Protein AF-A0A7S2KZV8-F1 (afdb_monomer)

Structure (mmCIF, N/CA/C/O backbone):
data_AF-A0A7S2KZV8-F1
#
_entry.id   AF-A0A7S2KZV8-F1
#
loop_
_atom_site.group_PDB
_atom_site.id
_atom_site.type_symbol
_atom_site.label_atom_id
_atom_site.label_alt_id
_atom_site.label_comp_id
_atom_site.label_asym_id
_atom_site.label_entity_id
_atom_site.label_seq_id
_atom_site.pdbx_PDB_ins_code
_atom_site.Cartn_x
_atom_site.Cartn_y
_atom_site.Cartn_z
_atom_site.occupancy
_atom_site.B_iso_or_equiv
_atom_site.auth_seq_id
_atom_site.auth_comp_id
_atom_site.auth_asym_id
_atom_site.auth_atom_id
_atom_site.pdbx_PDB_model_num
ATOM 1 N N . TRP A 1 1 ? -16.610 -12.214 -11.241 1.00 56.69 1 TRP A N 1
ATOM 2 C CA . TRP A 1 1 ? -15.951 -11.968 -9.941 1.00 56.69 1 TRP A CA 1
ATOM 3 C C . TRP A 1 1 ? -16.869 -11.942 -8.704 1.00 56.69 1 TRP A C 1
ATOM 5 O O . TRP A 1 1 ? -16.402 -11.526 -7.648 1.00 56.69 1 TRP A O 1
ATOM 15 N N . MET A 1 2 ? -18.117 -12.445 -8.737 1.00 55.25 2 MET A N 1
ATOM 16 C CA . MET A 1 2 ? -18.914 -12.569 -7.500 1.00 55.25 2 MET A CA 1
ATOM 17 C C . MET A 1 2 ? -18.479 -13.795 -6.694 1.00 55.25 2 MET A C 1
ATOM 19 O O . MET A 1 2 ? -18.677 -14.927 -7.130 1.00 55.25 2 MET A O 1
ATOM 23 N N . LEU A 1 3 ? -17.888 -13.554 -5.525 1.00 69.69 3 LEU A N 1
ATOM 24 C CA . LEU A 1 3 ? -17.668 -14.566 -4.495 1.00 69.69 3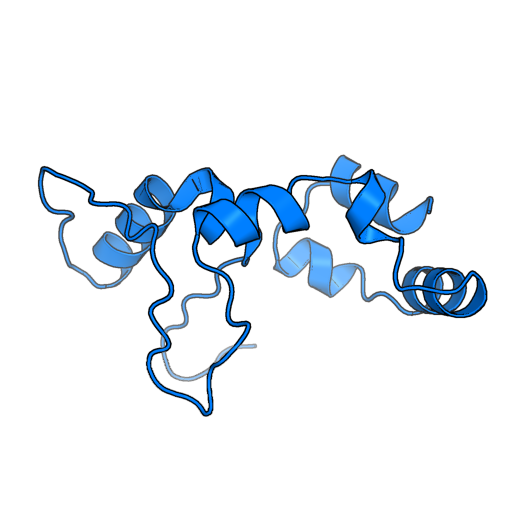 LEU A CA 1
ATOM 25 C C . LEU A 1 3 ? -18.785 -14.481 -3.442 1.00 69.69 3 LEU A C 1
ATOM 27 O O . LEU A 1 3 ? -19.382 -13.418 -3.285 1.00 69.69 3 LEU A O 1
ATOM 31 N N . PRO A 1 4 ? -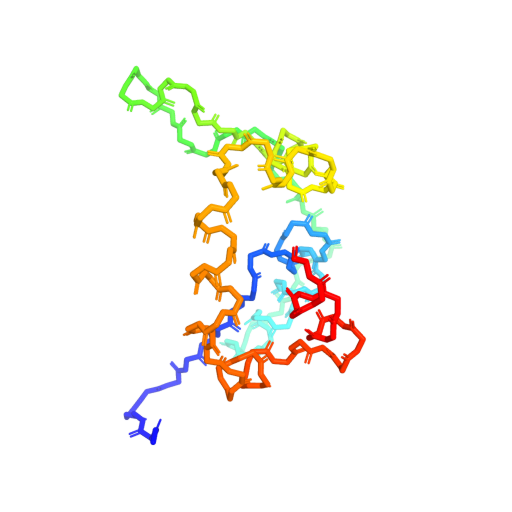19.069 -15.565 -2.699 1.00 88.00 4 PRO A N 1
ATOM 32 C CA . PRO A 1 4 ? -20.182 -15.608 -1.746 1.00 88.00 4 PRO A CA 1
ATOM 33 C C . PRO A 1 4 ? -19.939 -14.830 -0.437 1.00 88.00 4 PRO A C 1
ATOM 35 O O . PRO A 1 4 ? -20.730 -14.964 0.492 1.00 88.00 4 PRO A O 1
ATOM 38 N N . PHE A 1 5 ? -18.864 -14.042 -0.325 1.00 82.12 5 PHE A N 1
ATOM 39 C CA . PHE A 1 5 ? -18.511 -13.309 0.893 1.00 82.12 5 PHE A CA 1
ATOM 40 C C . PHE A 1 5 ? -17.936 -11.914 0.584 1.00 82.12 5 PHE A C 1
ATOM 42 O O . PHE A 1 5 ? -17.320 -11.729 -0.474 1.00 82.12 5 PHE A O 1
ATOM 49 N N . PRO A 1 6 ? -18.129 -10.932 1.490 1.00 83.94 6 PRO A N 1
ATOM 50 C CA . PRO A 1 6 ? -17.580 -9.588 1.336 1.00 83.94 6 PRO A CA 1
ATOM 51 C C . PRO A 1 6 ? -16.049 -9.608 1.384 1.00 83.94 6 PRO A C 1
ATOM 53 O O . PRO A 1 6 ? -15.446 -10.390 2.120 1.00 83.94 6 PRO A O 1
ATOM 56 N N . ARG A 1 7 ? -15.415 -8.742 0.588 1.00 85.00 7 ARG A N 1
ATOM 57 C CA . ARG A 1 7 ? -13.959 -8.577 0.538 1.00 85.00 7 ARG A CA 1
ATOM 58 C C . ARG A 1 7 ? -13.611 -7.104 0.631 1.00 85.00 7 ARG A C 1
ATOM 60 O O . ARG A 1 7 ? -14.259 -6.281 -0.006 1.00 85.00 7 ARG A O 1
ATOM 67 N N . VAL A 1 8 ? -12.550 -6.828 1.372 1.00 87.81 8 VAL A N 1
ATOM 68 C CA . VAL A 1 8 ? -11.857 -5.547 1.373 1.00 87.81 8 VAL A CA 1
ATOM 69 C C . VAL A 1 8 ? -10.513 -5.791 0.709 1.00 87.81 8 VAL A C 1
ATOM 71 O O . VAL A 1 8 ? -9.801 -6.732 1.064 1.00 87.81 8 VAL A O 1
ATOM 74 N N . ILE A 1 9 ? -10.202 -4.974 -0.285 1.00 89.25 9 ILE A N 1
ATOM 75 C CA . ILE A 1 9 ? -8.926 -4.978 -0.983 1.00 89.25 9 ILE A CA 1
ATOM 76 C C . ILE A 1 9 ? -8.369 -3.572 -0.813 1.00 89.25 9 ILE A C 1
ATOM 78 O O . ILE A 1 9 ? -9.073 -2.604 -1.082 1.00 89.25 9 ILE A O 1
ATOM 82 N N . VAL A 1 10 ? -7.142 -3.474 -0.318 1.00 91.69 10 VAL A N 1
ATOM 83 C CA . VAL A 1 10 ? -6.491 -2.201 -0.011 1.00 91.69 10 VAL A CA 1
ATOM 84 C C . VAL A 1 10 ? -5.132 -2.201 -0.687 1.00 91.69 10 VAL A C 1
ATOM 86 O O . VAL A 1 10 ? -4.407 -3.196 -0.582 1.00 91.69 10 VAL A O 1
ATOM 89 N N . ARG A 1 11 ? -4.788 -1.109 -1.373 1.00 92.44 11 ARG A N 1
ATOM 90 C CA . ARG A 1 11 ? -3.438 -0.937 -1.911 1.00 92.44 11 ARG A CA 1
ATOM 91 C C . ARG A 1 11 ? -2.465 -0.756 -0.753 1.00 92.44 11 ARG A C 1
ATOM 93 O O . ARG A 1 11 ? -2.793 -0.165 0.276 1.00 92.44 11 ARG A O 1
ATOM 100 N N . PHE A 1 12 ? -1.260 -1.287 -0.898 1.00 90.88 12 PHE A N 1
ATOM 101 C CA . PHE A 1 12 ? -0.278 -1.207 0.178 1.00 90.88 12 PHE A CA 1
ATOM 102 C C . PHE A 1 12 ? 0.132 0.248 0.453 1.00 90.88 12 PHE A C 1
ATOM 104 O O . PHE A 1 12 ? 0.316 0.645 1.599 1.00 90.88 12 PHE A O 1
ATOM 111 N N . GLU A 1 13 ? 0.199 1.051 -0.599 1.00 90.81 13 GLU A N 1
ATOM 112 C CA . GLU A 1 13 ? 0.516 2.472 -0.598 1.00 90.81 13 GLU A CA 1
ATOM 113 C C . GLU A 1 13 ? -0.512 3.277 0.203 1.00 90.81 13 GLU A C 1
ATOM 115 O O . GLU A 1 13 ? -0.130 4.112 1.020 1.00 90.81 13 GLU A O 1
ATOM 120 N N . ASP A 1 14 ? -1.804 2.969 0.063 1.00 93.81 14 ASP A N 1
ATOM 121 C CA . ASP A 1 14 ? -2.858 3.633 0.836 1.00 93.81 14 ASP A CA 1
ATOM 122 C C . ASP A 1 14 ? -2.689 3.368 2.341 1.00 93.81 14 ASP A C 1
ATOM 124 O O . ASP A 1 14 ? -2.845 4.274 3.157 1.00 93.81 14 ASP A O 1
ATOM 128 N N . LEU A 1 15 ? -2.266 2.158 2.728 1.00 91.94 15 LEU A N 1
ATOM 129 C CA . LEU A 1 15 ? -1.945 1.847 4.127 1.00 91.94 15 LEU A CA 1
ATOM 130 C C . LEU A 1 15 ? -0.681 2.550 4.632 1.00 91.94 15 LEU A C 1
ATOM 132 O O . LEU A 1 15 ? -0.560 2.771 5.835 1.00 91.94 15 LEU A O 1
ATOM 136 N N . LEU A 1 16 ? 0.272 2.876 3.758 1.00 91.69 16 LEU A N 1
ATOM 137 C CA . LEU A 1 16 ? 1.487 3.593 4.149 1.00 91.69 16 LEU A CA 1
ATOM 138 C C . LEU A 1 16 ? 1.252 5.097 4.293 1.00 91.69 16 LEU A C 1
ATOM 140 O O . LEU A 1 16 ? 1.779 5.701 5.228 1.00 91.69 16 LEU A O 1
ATOM 144 N N . PHE A 1 17 ? 0.495 5.696 3.372 1.00 91.31 17 PHE A N 1
ATOM 145 C CA . PHE A 1 17 ? 0.389 7.152 3.239 1.00 91.31 17 PHE A CA 1
ATOM 146 C C . PHE A 1 17 ? -0.938 7.728 3.751 1.00 91.31 17 PHE A C 1
ATOM 148 O O . PHE A 1 17 ? -0.974 8.895 4.131 1.00 91.31 17 PHE A O 1
ATOM 155 N N . HIS A 1 18 ? -1.994 6.915 3.835 1.00 93.81 18 HIS A N 1
ATOM 156 C CA . HIS A 1 18 ? -3.348 7.330 4.226 1.00 93.81 18 HIS A CA 1
ATOM 157 C C . HIS A 1 18 ? -3.960 6.380 5.273 1.00 93.81 18 HIS A C 1
ATOM 159 O O . HIS A 1 18 ? -5.167 6.147 5.296 1.00 93.81 18 HIS A O 1
ATOM 165 N N . ALA A 1 19 ? -3.124 5.813 6.153 1.00 93.38 19 ALA A N 1
ATOM 166 C CA . ALA A 1 19 ? -3.511 4.737 7.068 1.00 93.38 19 ALA A CA 1
ATOM 167 C C . ALA A 1 19 ? -4.764 5.052 7.904 1.00 93.38 19 ALA A C 1
ATOM 169 O O . ALA A 1 19 ? -5.644 4.208 8.031 1.00 93.38 19 ALA A O 1
ATOM 170 N N . GLU A 1 20 ? -4.853 6.253 8.479 1.00 95.06 20 GLU A N 1
ATOM 171 C CA . GLU A 1 20 ? -5.984 6.643 9.328 1.00 95.06 20 GLU A CA 1
ATOM 172 C C . GLU A 1 20 ? -7.311 6.652 8.561 1.00 95.06 20 GLU A C 1
ATOM 174 O O . GLU A 1 20 ? -8.288 6.055 9.015 1.00 95.06 20 GLU A O 1
ATOM 179 N N . GLU A 1 21 ? -7.331 7.261 7.377 1.00 95.81 21 GLU A N 1
ATOM 180 C CA . GLU A 1 21 ? -8.507 7.319 6.505 1.00 95.81 21 GLU A CA 1
ATOM 181 C C . GLU A 1 21 ? -8.916 5.917 6.045 1.00 95.81 21 GLU A C 1
ATOM 183 O O . GLU A 1 21 ? -10.057 5.497 6.228 1.00 95.81 21 GLU A O 1
ATOM 188 N N . VAL A 1 22 ? -7.956 5.143 5.541 1.00 95.38 22 VAL A N 1
ATOM 189 C CA . VAL A 1 22 ? -8.193 3.787 5.041 1.00 95.38 22 VAL A CA 1
ATOM 190 C C . VAL A 1 22 ? -8.741 2.878 6.135 1.00 95.38 22 VAL A C 1
ATOM 192 O O . VAL A 1 22 ? -9.728 2.178 5.923 1.00 95.38 22 VAL A O 1
ATOM 195 N N . ILE A 1 23 ? -8.128 2.873 7.321 1.00 95.06 23 ILE A N 1
ATOM 196 C CA . ILE A 1 23 ? -8.593 2.024 8.422 1.00 95.06 23 ILE A CA 1
ATOM 197 C C . ILE A 1 23 ? -9.949 2.509 8.947 1.00 95.06 23 ILE A C 1
ATOM 199 O O . ILE A 1 23 ? -10.755 1.674 9.353 1.00 95.06 23 ILE A O 1
ATOM 203 N N . THR A 1 24 ? -10.240 3.812 8.893 1.00 95.62 24 THR A N 1
ATOM 204 C CA . THR A 1 24 ? -11.573 4.352 9.215 1.00 95.62 24 THR A CA 1
ATOM 205 C C . THR A 1 24 ? -12.631 3.776 8.281 1.00 95.62 24 THR A C 1
ATOM 207 O O . THR A 1 24 ? -13.601 3.181 8.751 1.00 95.62 24 THR A O 1
ATOM 210 N N . GLU A 1 25 ? -12.405 3.839 6.970 1.00 94.62 25 GLU A N 1
ATOM 211 C CA . GLU A 1 25 ? -13.330 3.288 5.976 1.00 94.62 25 GLU A CA 1
ATOM 212 C C . GLU A 1 25 ? -13.495 1.768 6.108 1.00 94.62 25 GLU A C 1
ATOM 214 O O . GLU A 1 25 ? -14.609 1.241 6.041 1.00 94.62 25 GLU A O 1
ATOM 219 N N . VAL A 1 26 ? -12.407 1.040 6.376 1.00 93.88 26 VAL A N 1
ATOM 220 C CA . VAL A 1 26 ? -12.470 -0.407 6.637 1.00 93.88 26 VAL A CA 1
ATOM 221 C C . VAL A 1 26 ? -13.263 -0.713 7.911 1.00 93.88 26 VAL A C 1
ATOM 223 O O . VAL A 1 26 ? -14.046 -1.667 7.923 1.00 93.88 26 VAL A O 1
ATOM 226 N N . CYS A 1 27 ? -13.103 0.089 8.967 1.00 94.00 27 CYS A N 1
ATOM 227 C CA . CYS A 1 27 ? -13.849 -0.056 10.216 1.00 94.00 27 CYS A CA 1
ATOM 228 C C . CYS A 1 27 ? -15.356 0.122 9.980 1.00 94.00 27 CYS A C 1
ATOM 230 O O . CYS A 1 27 ? -16.142 -0.756 10.348 1.00 94.00 27 CYS A O 1
ATOM 232 N N . HIS A 1 28 ? -15.747 1.191 9.278 1.00 93.81 28 HIS A N 1
ATOM 233 C CA . HIS A 1 28 ? -17.141 1.451 8.914 1.00 93.81 28 HIS A CA 1
ATOM 234 C C . HIS A 1 28 ? -17.716 0.349 8.015 1.00 93.81 28 HIS A C 1
ATOM 236 O O . HIS A 1 28 ? -18.837 -0.112 8.233 1.00 93.81 28 HIS A O 1
ATOM 242 N N . CYS A 1 29 ? -16.937 -0.147 7.049 1.00 90.50 29 CYS A N 1
ATOM 243 C CA . CYS A 1 29 ? -17.333 -1.258 6.179 1.00 90.50 29 CYS A CA 1
ATOM 244 C C . CYS A 1 29 ? -17.644 -2.541 6.976 1.00 90.50 29 CYS A C 1
ATOM 246 O O . CYS A 1 29 ? -18.571 -3.282 6.644 1.00 90.50 29 CYS A O 1
ATOM 248 N N . GLY A 1 30 ? -16.912 -2.782 8.067 1.00 91.06 30 GLY A N 1
ATOM 249 C CA . GLY A 1 30 ? -17.166 -3.877 9.006 1.00 91.06 30 GLY A CA 1
ATOM 250 C C . GLY A 1 30 ? -18.337 -3.650 9.974 1.00 91.06 30 GLY A C 1
ATOM 251 O O . GLY A 1 30 ? -18.639 -4.549 10.760 1.00 91.06 30 GLY A O 1
ATOM 252 N N . GLY A 1 31 ? -18.990 -2.483 9.939 1.00 94.06 31 GLY A N 1
ATOM 253 C CA . GLY A 1 31 ? -20.043 -2.084 10.881 1.00 94.06 31 GLY A CA 1
ATOM 254 C C . GLY A 1 31 ? -19.521 -1.599 12.239 1.00 94.06 31 GLY A C 1
ATOM 255 O O . GLY A 1 31 ? -20.277 -1.587 13.210 1.00 94.06 31 GLY A O 1
ATOM 256 N N . GLY A 1 32 ? -18.231 -1.266 12.322 1.00 94.69 32 GLY A N 1
ATOM 257 C CA . GLY A 1 32 ? -17.612 -0.636 13.484 1.00 94.69 32 GLY A CA 1
ATOM 258 C C . GLY A 1 32 ? -17.563 0.885 13.359 1.00 94.69 32 GLY A C 1
ATOM 259 O O . GLY A 1 32 ? -17.956 1.449 12.346 1.00 94.69 32 GLY A O 1
ATOM 260 N N . GLU A 1 33 ? -17.037 1.530 14.394 1.00 95.12 33 GLU A N 1
ATOM 261 C CA . GLU A 1 33 ? -16.766 2.968 14.443 1.00 95.12 33 GLU A CA 1
ATOM 262 C C . GLU A 1 33 ? -15.306 3.163 14.855 1.00 95.12 33 GLU A C 1
ATOM 264 O O . GLU A 1 33 ? -14.794 2.438 15.718 1.00 95.12 33 GLU A O 1
ATOM 269 N N . MET A 1 34 ? -14.617 4.112 14.226 1.00 93.94 34 MET A N 1
ATOM 270 C CA . MET A 1 34 ? -13.235 4.432 14.579 1.00 93.94 34 MET A CA 1
ATOM 271 C C . MET A 1 34 ? -13.172 5.065 15.979 1.00 93.94 34 MET A C 1
ATOM 273 O O . MET A 1 34 ? -14.043 5.834 16.383 1.00 93.94 34 MET A O 1
ATOM 277 N N . THR A 1 35 ? -12.128 4.748 16.745 1.00 92.38 35 THR A N 1
ATOM 278 C CA . THR A 1 35 ? -11.884 5.407 18.035 1.00 92.38 35 THR A CA 1
ATOM 279 C C . THR A 1 35 ? -11.384 6.833 17.828 1.00 92.38 35 THR A C 1
ATOM 281 O O . THR A 1 35 ? -10.662 7.086 16.873 1.00 92.38 35 THR A O 1
ATOM 284 N N . GLU A 1 36 ? -11.653 7.739 18.772 1.00 90.44 36 GLU A N 1
ATOM 285 C CA . GLU A 1 36 ? -11.273 9.163 18.668 1.00 90.44 36 GLU A CA 1
ATOM 286 C C . GLU A 1 36 ? -9.781 9.420 18.390 1.00 90.44 36 GLU A C 1
ATOM 288 O O . GLU A 1 36 ? -9.437 10.461 17.842 1.00 90.44 36 GLU A O 1
ATOM 293 N N . ASN A 1 37 ? -8.892 8.499 18.781 1.00 91.56 37 ASN A N 1
ATOM 294 C CA . ASN A 1 37 ? -7.452 8.644 18.599 1.00 91.56 37 ASN A CA 1
ATOM 295 C C . ASN A 1 37 ? -6.903 7.517 17.724 1.00 91.56 37 ASN A C 1
ATOM 297 O O . ASN A 1 37 ? -6.823 6.368 18.168 1.00 91.56 37 ASN A O 1
ATOM 301 N N . PHE A 1 38 ? -6.452 7.849 16.517 1.00 91.50 38 PHE A N 1
ATOM 302 C CA . PHE A 1 38 ? -5.690 6.925 15.688 1.00 91.50 38 PHE A CA 1
ATOM 303 C C . PHE A 1 38 ? -4.226 6.868 16.151 1.00 91.50 38 PHE A C 1
ATOM 305 O O . PHE A 1 38 ? -3.588 7.896 16.378 1.00 91.50 38 PHE A O 1
ATOM 312 N N . THR A 1 39 ? -3.675 5.662 16.316 1.00 91.00 39 THR A N 1
ATOM 313 C CA . THR A 1 39 ? -2.273 5.472 16.731 1.00 91.00 39 THR A CA 1
ATOM 314 C C . THR A 1 39 ? -1.474 4.772 15.644 1.00 91.00 39 THR A C 1
ATOM 316 O O . THR A 1 39 ? -1.747 3.624 15.298 1.00 91.00 39 THR A O 1
ATOM 319 N N . TYR A 1 40 ? -0.421 5.433 15.169 1.00 88.81 40 TYR A N 1
ATOM 320 C CA . TYR A 1 40 ? 0.547 4.829 14.263 1.00 88.81 40 TYR A CA 1
ATOM 321 C C . TYR A 1 40 ? 1.504 3.916 15.031 1.00 88.81 40 TYR A C 1
ATOM 323 O O . TYR A 1 40 ? 2.210 4.352 15.943 1.00 88.81 40 TYR A O 1
ATOM 331 N N . ILE A 1 41 ? 1.577 2.649 14.625 1.00 86.38 41 ILE A N 1
ATOM 332 C CA . ILE A 1 41 ? 2.590 1.716 15.120 1.00 86.38 41 ILE A CA 1
ATOM 333 C C . ILE A 1 41 ? 3.826 1.844 14.228 1.00 86.38 41 ILE A C 1
ATOM 335 O O . ILE A 1 41 ? 3.895 1.274 13.142 1.00 86.38 41 ILE A O 1
ATOM 339 N N . ALA A 1 42 ? 4.787 2.653 14.677 1.00 82.50 42 ALA A N 1
ATOM 340 C CA . ALA A 1 42 ? 5.999 2.953 13.914 1.00 82.50 42 ALA A CA 1
ATOM 341 C C . ALA A 1 42 ? 6.971 1.763 13.829 1.00 82.50 42 ALA A C 1
ATOM 343 O O . ALA A 1 42 ? 7.651 1.581 12.815 1.00 82.50 42 ALA A O 1
ATOM 344 N N . GLU A 1 43 ? 7.028 0.963 14.892 1.00 80.38 43 GLU A N 1
A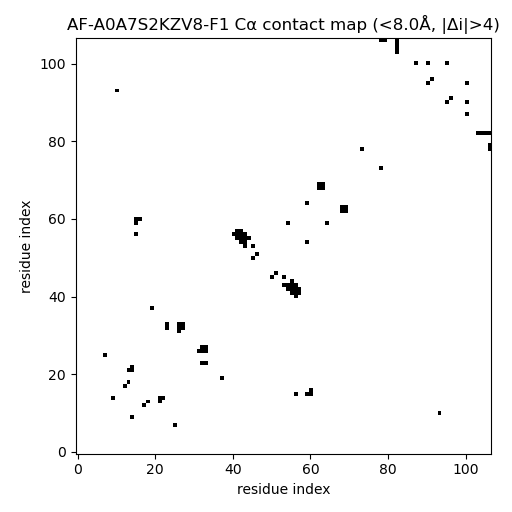TOM 345 C CA . GLU A 1 43 ? 7.949 -0.162 15.031 1.00 80.38 43 GLU A CA 1
ATOM 346 C C . GLU A 1 43 ? 7.493 -1.392 14.240 1.00 80.38 43 GLU A C 1
ATOM 348 O O . GLU A 1 43 ? 6.312 -1.573 13.942 1.00 80.38 43 GLU A O 1
ATOM 353 N N . SER A 1 44 ? 8.443 -2.271 13.908 1.00 79.06 44 SER A N 1
ATOM 354 C CA . SER A 1 44 ? 8.127 -3.539 13.247 1.00 79.06 44 SER A CA 1
ATOM 355 C C . SER A 1 44 ? 7.217 -4.399 14.129 1.00 79.06 44 SER A C 1
ATOM 357 O O . SER A 1 44 ? 7.561 -4.741 15.260 1.00 79.06 44 SER A O 1
ATOM 359 N N . ALA A 1 45 ? 6.084 -4.833 13.571 1.00 75.69 45 ALA A N 1
ATOM 360 C CA . ALA A 1 45 ? 5.195 -5.804 14.210 1.00 75.69 45 ALA A CA 1
ATOM 361 C C . ALA A 1 45 ? 5.781 -7.231 14.240 1.00 75.69 45 ALA A C 1
ATOM 363 O O . ALA A 1 45 ? 5.245 -8.112 14.911 1.00 75.69 45 ALA A O 1
ATOM 364 N N . LYS A 1 46 ? 6.871 -7.481 13.501 1.00 74.69 46 LYS A N 1
ATOM 365 C CA . LYS A 1 46 ? 7.544 -8.782 13.429 1.00 74.69 46 LYS A CA 1
ATOM 366 C C . LYS A 1 46 ? 8.736 -8.784 14.385 1.00 74.69 46 LYS A C 1
ATOM 368 O O . LYS A 1 46 ? 9.732 -8.111 14.126 1.00 74.69 46 LYS A O 1
ATOM 373 N N . THR A 1 47 ? 8.624 -9.532 15.480 1.00 73.62 47 THR A N 1
ATOM 374 C CA . THR A 1 47 ? 9.637 -9.620 16.545 1.00 73.62 47 THR A CA 1
ATOM 375 C C . THR A 1 47 ? 10.350 -10.979 16.549 1.00 73.62 47 THR A C 1
ATOM 377 O O . THR A 1 47 ? 9.766 -11.996 16.186 1.00 73.62 47 THR A O 1
ATOM 380 N N . GLY A 1 48 ? 11.622 -11.005 16.968 1.00 75.00 48 GLY A N 1
ATOM 381 C CA . GLY A 1 48 ? 12.451 -12.220 17.063 1.00 75.00 48 GLY A CA 1
ATOM 382 C C . GLY A 1 48 ? 13.471 -12.397 15.929 1.00 75.00 48 GLY A C 1
ATOM 383 O O . GLY A 1 48 ? 13.376 -11.764 14.879 1.00 75.00 48 GLY A O 1
ATOM 384 N N . ASP A 1 49 ? 14.454 -13.279 16.142 1.00 74.19 49 ASP A N 1
ATOM 385 C CA . ASP A 1 49 ? 15.635 -13.434 15.269 1.00 74.19 49 ASP A CA 1
ATOM 386 C C . ASP A 1 49 ? 15.294 -13.891 13.841 1.00 74.19 49 ASP A C 1
ATOM 388 O O . ASP A 1 49 ? 15.958 -13.512 12.879 1.00 74.19 49 ASP A O 1
ATOM 392 N N . VAL A 1 50 ? 14.207 -14.651 13.679 1.00 73.31 50 VAL A N 1
ATOM 393 C CA . VAL A 1 50 ? 13.682 -15.096 12.371 1.00 73.31 50 VAL A CA 1
ATOM 394 C C . VAL A 1 50 ? 13.059 -13.964 11.544 1.00 73.31 50 VAL A C 1
ATOM 396 O O . VAL A 1 50 ? 12.717 -14.156 10.378 1.00 73.31 50 VAL A O 1
ATOM 399 N N . HIS A 1 51 ? 12.907 -12.782 12.140 1.00 64.19 51 HIS A N 1
ATOM 400 C CA . HIS A 1 51 ? 12.364 -11.581 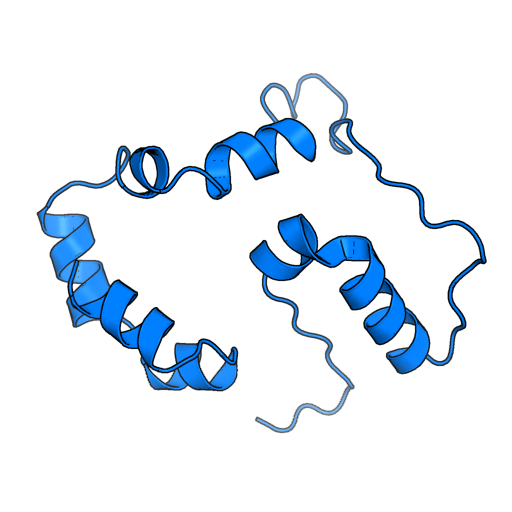11.512 1.00 64.19 51 HIS A CA 1
ATOM 401 C C . HIS A 1 51 ? 13.375 -10.427 11.478 1.00 64.19 51 HIS A C 1
ATOM 403 O O . HIS A 1 51 ? 12.996 -9.279 11.227 1.00 64.19 51 HIS A O 1
ATOM 409 N N . ALA A 1 52 ? 14.662 -10.725 11.687 1.00 62.72 52 ALA A N 1
ATOM 410 C CA . ALA A 1 52 ? 15.739 -9.759 11.527 1.00 62.72 52 ALA A CA 1
ATOM 411 C C . ALA A 1 52 ? 15.693 -9.127 10.120 1.00 62.72 52 ALA A C 1
ATOM 413 O O . ALA A 1 52 ? 15.742 -9.826 9.109 1.00 62.72 52 ALA A O 1
ATOM 414 N N . GLY A 1 53 ? 15.572 -7.796 10.065 1.00 67.12 53 GLY A N 1
ATOM 415 C CA . GLY A 1 53 ? 15.485 -7.023 8.819 1.00 67.12 53 GLY A CA 1
ATOM 416 C C . GLY A 1 53 ? 14.070 -6.631 8.376 1.00 67.12 53 GLY A C 1
ATOM 417 O O . GLY A 1 53 ? 13.931 -5.949 7.361 1.00 67.12 53 GLY A O 1
ATOM 418 N N . ALA A 1 54 ? 13.019 -7.012 9.113 1.00 73.19 54 ALA A N 1
ATOM 419 C CA . ALA A 1 54 ? 11.676 -6.490 8.865 1.00 73.19 54 ALA A CA 1
ATOM 420 C C . ALA A 1 54 ? 11.623 -4.973 9.122 1.00 73.19 54 ALA A C 1
ATOM 422 O O . ALA A 1 54 ? 12.031 -4.504 10.185 1.00 73.19 54 ALA A O 1
ATOM 423 N N . LEU A 1 55 ? 11.115 -4.217 8.145 1.00 79.88 55 LEU A N 1
ATOM 424 C CA . LEU A 1 55 ? 10.997 -2.765 8.244 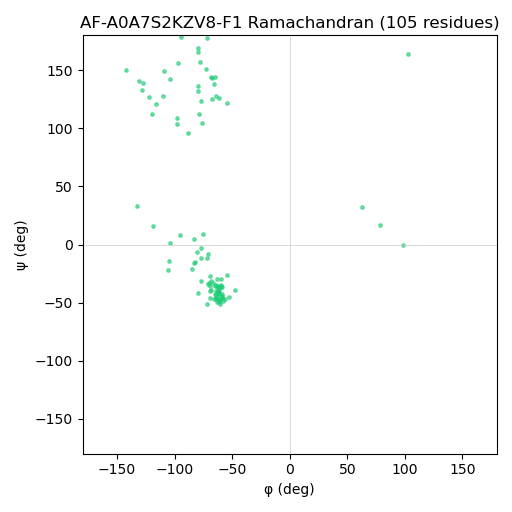1.00 79.88 55 LEU A CA 1
ATOM 425 C C . LEU A 1 55 ? 9.770 -2.374 9.074 1.00 79.88 55 LEU A C 1
ATOM 427 O O . LEU A 1 55 ? 8.683 -2.923 8.888 1.00 79.88 55 LEU A O 1
ATOM 431 N N . GLY A 1 56 ? 9.945 -1.394 9.961 1.00 84.88 56 GLY A N 1
ATOM 432 C CA . GLY A 1 56 ? 8.830 -0.677 10.586 1.00 84.88 56 GLY A CA 1
ATOM 433 C C . GLY A 1 56 ? 8.125 0.256 9.594 1.00 84.88 56 GLY A C 1
ATOM 434 O O . GLY A 1 56 ? 8.558 0.412 8.446 1.00 84.88 56 GLY A O 1
ATOM 435 N N . LEU A 1 57 ? 7.057 0.923 10.034 1.00 86.69 57 LEU A N 1
ATOM 436 C CA . LEU A 1 57 ? 6.273 1.830 9.189 1.00 86.69 57 LEU A CA 1
ATOM 437 C C . LEU A 1 57 ? 7.135 2.962 8.613 1.00 86.69 57 LEU A C 1
ATOM 439 O O . LEU A 1 57 ? 7.140 3.178 7.406 1.00 86.69 57 LEU A O 1
ATOM 443 N N . ILE A 1 58 ? 7.927 3.638 9.451 1.00 86.62 58 ILE A N 1
ATOM 444 C CA . ILE A 1 58 ? 8.753 4.784 9.027 1.00 86.62 58 ILE A CA 1
ATOM 445 C C . ILE A 1 58 ? 9.792 4.375 7.979 1.00 86.62 58 ILE A C 1
ATOM 447 O O . ILE A 1 58 ? 10.018 5.076 6.993 1.00 86.62 58 ILE A O 1
ATOM 451 N N . GLN A 1 59 ? 10.412 3.213 8.170 1.00 86.19 59 GLN A N 1
ATOM 452 C CA . GLN A 1 59 ? 11.384 2.681 7.219 1.00 86.19 59 GLN A CA 1
ATOM 453 C C . GLN A 1 59 ? 10.712 2.261 5.907 1.00 86.19 59 GLN A C 1
ATOM 455 O O . GLN A 1 59 ? 11.287 2.459 4.840 1.00 86.19 59 GLN A O 1
ATOM 460 N N . SER A 1 60 ? 9.491 1.726 5.980 1.00 88.38 60 SER A N 1
ATOM 461 C CA . SER A 1 60 ? 8.695 1.371 4.803 1.00 88.38 60 SER A CA 1
ATOM 462 C C . SER A 1 60 ? 8.298 2.615 4.009 1.00 88.38 60 SER A C 1
ATOM 464 O O . SER A 1 60 ? 8.538 2.654 2.808 1.00 88.38 60 SER A O 1
ATOM 466 N N . ILE A 1 61 ? 7.807 3.667 4.670 1.00 89.38 61 ILE A N 1
ATOM 467 C CA . ILE A 1 61 ? 7.516 4.966 4.040 1.00 89.38 61 ILE A CA 1
ATOM 468 C C . ILE A 1 61 ? 8.769 5.524 3.355 1.00 89.38 61 ILE A C 1
ATOM 470 O O . ILE A 1 61 ? 8.708 5.923 2.198 1.00 89.38 61 ILE A O 1
ATOM 474 N N . SER A 1 62 ? 9.923 5.500 4.031 1.00 87.44 62 SER A N 1
ATOM 475 C CA . SER A 1 62 ? 11.192 5.971 3.456 1.00 87.44 62 SER A CA 1
ATOM 476 C C . SER A 1 62 ? 11.610 5.172 2.215 1.00 87.44 62 SER A C 1
ATOM 478 O O . SER A 1 62 ? 12.042 5.745 1.216 1.00 87.44 62 SER A O 1
ATOM 480 N N . ARG A 1 63 ? 11.460 3.843 2.257 1.00 85.94 63 ARG A N 1
ATOM 481 C CA . ARG A 1 63 ? 11.848 2.957 1.156 1.00 85.94 63 ARG A CA 1
ATOM 482 C C . ARG A 1 63 ? 10.911 3.073 -0.043 1.00 85.94 63 ARG A C 1
ATOM 484 O O . ARG A 1 63 ? 11.385 3.242 -1.158 1.00 85.94 63 ARG A O 1
ATOM 491 N N . 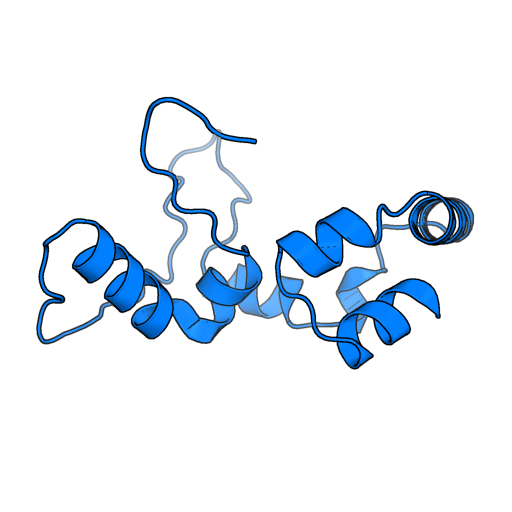TYR A 1 64 ? 9.607 2.955 0.185 1.00 85.50 64 TYR A N 1
ATOM 492 C CA . TYR A 1 64 ? 8.604 2.899 -0.880 1.00 85.50 64 TYR A CA 1
ATOM 493 C C . TYR A 1 64 ? 8.157 4.287 -1.355 1.00 85.50 64 TYR A C 1
ATOM 495 O O . TYR A 1 64 ? 7.700 4.419 -2.483 1.00 85.50 64 TYR A O 1
ATOM 503 N N . GLY A 1 65 ? 8.342 5.331 -0.543 1.00 86.06 65 GLY A N 1
ATOM 504 C CA . GLY A 1 65 ? 8.105 6.723 -0.936 1.00 86.06 65 GLY A CA 1
ATOM 505 C C . GLY A 1 65 ? 9.246 7.352 -1.741 1.00 86.06 65 GLY A C 1
ATOM 506 O O . GLY A 1 65 ? 9.106 8.473 -2.222 1.00 86.06 65 GLY A O 1
ATOM 507 N N . ASN A 1 66 ? 10.380 6.661 -1.898 1.00 84.69 66 ASN A N 1
ATOM 508 C CA . ASN A 1 66 ? 11.505 7.143 -2.691 1.00 84.69 66 ASN A CA 1
ATOM 509 C C . ASN A 1 66 ? 11.476 6.532 -4.097 1.00 84.69 66 ASN A C 1
ATOM 511 O O . ASN A 1 66 ? 11.876 5.384 -4.299 1.00 84.69 66 ASN A O 1
ATOM 515 N N . SER A 1 67 ? 11.051 7.326 -5.081 1.00 79.00 67 SER A N 1
ATOM 516 C CA . SER A 1 67 ? 10.965 6.901 -6.484 1.00 79.00 67 SER A CA 1
ATOM 517 C C . SER A 1 67 ? 12.309 6.458 -7.069 1.00 79.00 67 SER A C 1
ATOM 519 O O . SER A 1 67 ? 12.335 5.558 -7.901 1.00 79.00 67 SER A O 1
ATOM 521 N N . THR A 1 68 ? 13.432 7.006 -6.598 1.00 73.81 68 THR A N 1
ATOM 522 C CA . THR A 1 68 ? 14.774 6.615 -7.057 1.00 73.81 68 THR A CA 1
ATOM 523 C C . THR A 1 68 ? 15.154 5.207 -6.592 1.00 73.81 68 THR A C 1
ATOM 525 O O . THR A 1 68 ? 15.839 4.486 -7.311 1.00 73.81 68 THR A O 1
ATOM 528 N N . LEU A 1 69 ? 14.698 4.790 -5.405 1.00 81.00 69 LEU A N 1
ATOM 529 C CA . LEU A 1 69 ? 14.955 3.444 -4.870 1.00 81.00 69 LEU A CA 1
ATOM 530 C C . LEU A 1 69 ? 13.972 2.396 -5.404 1.00 81.00 69 LEU A C 1
ATOM 532 O O . LEU A 1 69 ? 14.233 1.200 -5.288 1.00 81.00 69 LEU A O 1
ATOM 536 N N . ARG A 1 70 ? 12.847 2.827 -5.991 1.00 78.62 70 ARG A N 1
ATOM 537 C CA . ARG A 1 70 ? 11.811 1.938 -6.539 1.00 78.62 70 ARG A CA 1
ATOM 538 C C . ARG A 1 70 ? 12.362 1.008 -7.620 1.00 78.62 70 ARG A C 1
ATOM 540 O O . ARG A 1 70 ? 11.949 -0.147 -7.674 1.00 78.62 70 ARG A O 1
ATOM 547 N N . PHE A 1 71 ? 13.296 1.502 -8.433 1.00 83.25 71 PHE A N 1
ATOM 548 C CA . PHE A 1 71 ? 13.812 0.789 -9.607 1.00 83.25 71 PHE A CA 1
ATOM 549 C C . PHE A 1 71 ? 15.208 0.202 -9.427 1.00 83.25 71 PHE A C 1
ATOM 551 O O . PHE A 1 71 ? 15.605 -0.648 -10.213 1.00 83.25 71 PHE A O 1
ATOM 558 N N . GLU A 1 72 ? 15.936 0.616 -8.384 1.00 85.94 72 GLU A N 1
ATOM 559 C CA . GLU A 1 72 ? 17.308 0.167 -8.104 1.00 85.94 72 GLU A CA 1
ATOM 560 C C . GLU A 1 72 ? 17.505 -1.364 -8.187 1.00 85.94 72 GLU A C 1
ATOM 562 O O . GLU A 1 72 ? 18.541 -1.790 -8.700 1.00 85.94 72 GLU A O 1
ATOM 567 N N . PRO A 1 73 ? 16.558 -2.215 -7.731 1.00 87.19 73 PRO A N 1
ATOM 568 C CA . PRO A 1 73 ? 16.756 -3.663 -7.760 1.00 87.19 73 PRO A CA 1
ATOM 569 C C . PRO A 1 73 ? 16.565 -4.322 -9.134 1.00 87.19 73 PRO A C 1
ATOM 571 O O . PRO A 1 73 ? 16.875 -5.507 -9.251 1.00 87.19 73 PRO A O 1
ATOM 574 N N . TYR A 1 74 ? 16.013 -3.618 -10.126 1.00 89.12 74 TYR A N 1
ATOM 575 C CA . TYR A 1 74 ? 15.574 -4.207 -11.393 1.00 89.12 74 TYR A CA 1
ATOM 576 C C . TYR A 1 74 ? 16.552 -3.906 -12.527 1.00 89.12 74 TYR A C 1
ATOM 578 O O . TYR A 1 74 ? 17.118 -2.816 -12.626 1.00 89.12 74 TYR A O 1
ATOM 586 N N . THR A 1 75 ? 16.752 -4.887 -13.402 1.00 93.62 75 THR A N 1
ATOM 587 C CA . THR A 1 75 ? 17.494 -4.694 -14.649 1.00 93.62 75 THR A CA 1
ATOM 588 C C . THR A 1 75 ? 16.608 -4.043 -15.711 1.00 93.62 75 THR A C 1
ATOM 590 O O . THR A 1 75 ? 15.394 -3.946 -15.554 1.00 93.62 75 THR A O 1
ATOM 593 N N . HIS A 1 76 ? 17.211 -3.599 -16.815 1.00 91.50 76 HIS A N 1
ATOM 594 C CA . HIS A 1 76 ? 16.445 -3.059 -17.939 1.00 91.50 76 HIS A CA 1
ATOM 595 C C . HIS A 1 76 ? 15.449 -4.085 -18.497 1.00 91.50 76 HIS A C 1
ATOM 597 O O . HIS A 1 76 ? 14.288 -3.745 -18.690 1.00 91.50 76 HIS A O 1
ATOM 603 N N . ASP A 1 77 ? 15.879 -5.339 -18.661 1.00 94.94 77 ASP A N 1
ATOM 604 C CA . ASP A 1 77 ? 15.037 -6.425 -19.172 1.00 94.94 77 ASP A CA 1
ATOM 605 C C . ASP A 1 77 ? 13.855 -6.721 -18.227 1.00 94.94 77 ASP A C 1
ATOM 607 O O . ASP A 1 77 ? 12.757 -7.018 -18.691 1.00 94.94 77 ASP A O 1
ATOM 611 N N . ASP A 1 78 ? 14.052 -6.606 -16.905 1.00 93.38 78 ASP A N 1
ATOM 612 C CA . ASP A 1 78 ? 12.968 -6.772 -15.923 1.00 93.38 78 ASP A CA 1
ATOM 613 C C . ASP A 1 78 ? 11.901 -5.682 -16.078 1.00 93.38 78 ASP A C 1
ATOM 615 O O . ASP A 1 78 ? 10.705 -5.972 -16.018 1.00 93.38 78 ASP A O 1
ATOM 619 N N . LEU A 1 79 ? 12.334 -4.431 -16.272 1.00 89.62 79 LEU A N 1
ATOM 620 C CA . LEU A 1 79 ? 11.442 -3.285 -16.447 1.00 89.62 79 LEU A CA 1
ATOM 621 C C . LEU A 1 79 ? 10.706 -3.367 -17.786 1.00 89.62 79 LEU A C 1
ATOM 623 O O . LEU A 1 79 ? 9.488 -3.233 -17.811 1.00 89.62 79 LEU A O 1
ATOM 627 N N . GLU A 1 80 ? 11.413 -3.679 -18.875 1.00 91.75 80 GLU A N 1
ATOM 628 C CA . GLU A 1 80 ? 10.807 -3.869 -20.195 1.00 91.75 80 GLU A CA 1
ATOM 629 C C . GLU A 1 80 ? 9.764 -4.994 -20.169 1.00 91.75 80 GLU A C 1
ATOM 631 O O . GLU A 1 80 ? 8.653 -4.832 -20.678 1.00 91.75 80 GLU A O 1
ATOM 636 N N . TYR A 1 81 ? 10.089 -6.132 -19.549 1.00 93.12 81 TYR A N 1
ATOM 637 C CA . TYR A 1 81 ? 9.136 -7.225 -19.387 1.00 93.12 81 TYR A CA 1
ATOM 638 C C . TYR A 1 81 ? 7.920 -6.790 -18.565 1.00 93.12 81 TYR A C 1
ATOM 640 O O . TYR A 1 81 ? 6.786 -7.029 -18.977 1.00 93.12 81 TYR A O 1
ATOM 648 N N . ALA A 1 82 ? 8.142 -6.137 -17.420 1.00 89.81 82 ALA A N 1
ATOM 649 C CA . ALA A 1 82 ? 7.061 -5.678 -16.557 1.00 89.81 82 ALA A CA 1
ATOM 650 C C . ALA A 1 82 ? 6.124 -4.718 -17.297 1.00 89.81 82 ALA A C 1
ATOM 652 O O . ALA A 1 82 ? 4.919 -4.922 -17.247 1.00 89.81 82 ALA A O 1
ATOM 653 N N . THR A 1 83 ? 6.657 -3.738 -18.029 1.00 88.06 83 THR A N 1
ATOM 654 C CA . THR A 1 83 ? 5.872 -2.772 -18.810 1.00 88.06 83 THR A CA 1
ATOM 655 C C . THR A 1 83 ? 5.037 -3.451 -19.902 1.00 88.06 83 THR A C 1
ATOM 657 O O . THR A 1 83 ? 3.881 -3.085 -20.108 1.00 88.06 83 THR A O 1
ATOM 660 N N . ASN A 1 84 ? 5.584 -4.465 -20.580 1.00 90.38 84 ASN A N 1
ATOM 661 C CA . ASN A 1 84 ? 4.894 -5.152 -21.678 1.00 90.38 84 ASN A CA 1
ATOM 662 C C . ASN A 1 84 ? 3.818 -6.145 -21.217 1.00 90.38 84 ASN A C 1
ATOM 664 O O . ASN A 1 84 ? 2.838 -6.361 -21.928 1.00 90.38 84 ASN A O 1
ATOM 668 N N . GLU A 1 85 ? 4.006 -6.763 -20.053 1.00 93.75 85 GLU A N 1
ATOM 669 C CA . GLU A 1 85 ? 3.140 -7.838 -19.553 1.00 93.75 85 GLU A CA 1
ATOM 670 C C . GLU A 1 85 ? 2.190 -7.375 -18.437 1.00 93.75 85 GLU A C 1
ATOM 672 O O . GLU A 1 85 ? 1.426 -8.177 -17.892 1.00 93.75 85 GLU A O 1
ATOM 677 N N . LEU A 1 86 ? 2.230 -6.091 -18.067 1.00 90.19 86 LEU A N 1
ATOM 678 C CA . LEU A 1 86 ? 1.359 -5.543 -17.037 1.00 90.19 86 LEU A CA 1
ATOM 679 C C . LEU A 1 86 ? -0.101 -5.543 -17.495 1.00 90.19 86 LEU A C 1
ATOM 681 O O . LEU A 1 86 ? -0.463 -4.965 -18.519 1.00 90.19 86 LEU A O 1
ATOM 685 N N . ASP A 1 87 ? -0.957 -6.153 -16.683 1.00 92.25 87 ASP A N 1
ATOM 686 C CA . ASP A 1 87 ? -2.397 -6.147 -16.902 1.00 92.25 87 ASP A CA 1
ATOM 687 C C . ASP A 1 87 ? -2.981 -4.781 -16.505 1.00 92.25 87 ASP A C 1
ATOM 689 O O . ASP A 1 87 ? -3.118 -4.451 -15.323 1.00 92.25 87 ASP A O 1
ATOM 693 N N . VAL A 1 88 ? -3.309 -3.969 -17.508 1.00 90.12 88 VAL A N 1
ATOM 694 C CA . VAL A 1 88 ? -3.886 -2.633 -17.312 1.00 90.12 88 VAL A CA 1
ATOM 695 C C . VAL A 1 88 ? -5.287 -2.709 -16.703 1.00 90.12 88 VAL A C 1
ATOM 697 O O . VAL A 1 88 ? -5.635 -1.856 -15.886 1.00 90.12 88 VAL A O 1
ATOM 700 N N . ASP A 1 89 ? -6.072 -3.743 -17.022 1.00 90.88 89 ASP A N 1
ATOM 701 C CA . ASP A 1 89 ? -7.403 -3.915 -16.432 1.00 90.88 89 ASP A CA 1
ATOM 702 C C . ASP A 1 89 ? -7.281 -4.140 -14.921 1.00 90.88 89 ASP A C 1
ATOM 704 O O . ASP A 1 89 ? -8.086 -3.624 -14.145 1.00 90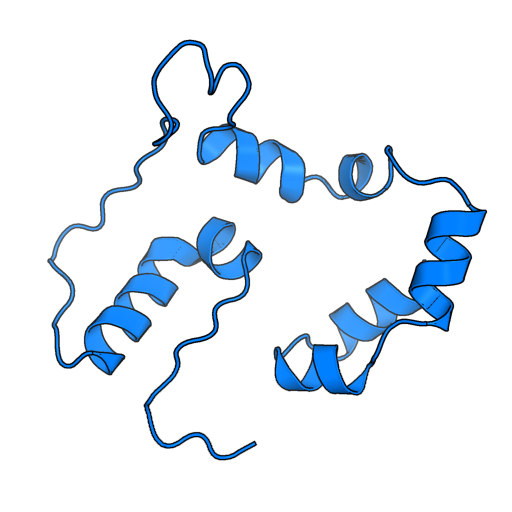.88 89 ASP A O 1
ATOM 708 N N . LEU A 1 90 ? -6.218 -4.825 -14.484 1.00 89.69 90 LEU A N 1
ATOM 709 C CA . LEU A 1 90 ? -5.914 -4.988 -13.067 1.00 89.69 90 LEU A CA 1
ATOM 710 C C . LEU A 1 90 ? -5.621 -3.638 -12.394 1.00 89.69 90 LEU A C 1
ATOM 712 O O . LEU A 1 90 ? -6.173 -3.362 -11.331 1.00 89.69 90 LEU A O 1
ATOM 7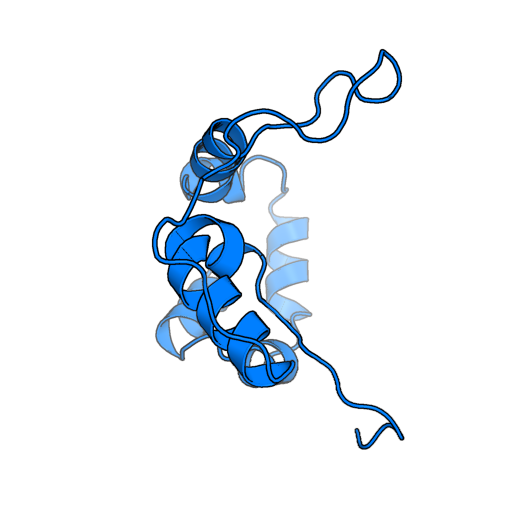16 N N . LEU A 1 91 ? -4.800 -2.774 -12.999 1.00 89.62 91 LEU A N 1
ATOM 717 C CA . LEU A 1 91 ? -4.522 -1.437 -12.449 1.00 89.62 91 LEU A CA 1
ATOM 718 C C . LEU A 1 91 ? -5.800 -0.600 -12.301 1.00 89.62 91 LEU A C 1
ATOM 720 O O . LEU A 1 91 ? -6.014 0.036 -11.266 1.00 89.62 91 LEU A O 1
ATOM 724 N N . ILE A 1 92 ? -6.677 -0.656 -13.303 1.00 88.75 92 ILE A N 1
ATOM 725 C CA . ILE A 1 92 ? -7.968 0.039 -13.293 1.00 88.75 92 ILE A CA 1
ATOM 726 C C . ILE A 1 92 ? -8.883 -0.530 -12.198 1.00 88.75 92 ILE A C 1
ATOM 728 O O . ILE A 1 92 ? -9.510 0.235 -11.455 1.00 88.75 92 ILE A O 1
ATOM 732 N N . ASP A 1 93 ? -8.934 -1.856 -12.044 1.00 88.88 93 ASP A N 1
ATOM 733 C CA . ASP A 1 93 ? -9.691 -2.531 -10.982 1.00 88.88 93 ASP A CA 1
ATOM 734 C C . ASP A 1 93 ? -9.198 -2.114 -9.583 1.00 88.88 93 ASP A C 1
ATOM 736 O O . ASP A 1 93 ? -10.004 -1.940 -8.663 1.00 88.88 93 ASP A O 1
ATOM 740 N N . PHE A 1 94 ? -7.890 -1.885 -9.432 1.00 89.31 94 PHE A N 1
ATOM 741 C CA . PHE A 1 94 ? -7.270 -1.351 -8.216 1.00 89.31 94 PHE A CA 1
ATOM 742 C C . PHE A 1 94 ? -7.316 0.178 -8.098 1.00 89.31 94 PHE A C 1
ATOM 744 O O . PHE A 1 94 ? -6.814 0.711 -7.110 1.00 89.31 94 PHE A O 1
ATOM 751 N N . ARG A 1 95 ? -7.977 0.878 -9.029 1.00 89.62 95 ARG A N 1
ATOM 752 C CA . ARG A 1 95 ? -8.191 2.335 -9.001 1.00 89.62 95 ARG A CA 1
ATOM 753 C C . ARG A 1 95 ? -6.911 3.174 -9.069 1.00 89.62 95 ARG A C 1
ATOM 755 O O . ARG A 1 95 ? -6.885 4.260 -8.495 1.00 89.62 95 ARG A O 1
ATOM 762 N N . TYR A 1 96 ? -5.879 2.701 -9.761 1.00 89.69 96 TYR A N 1
ATOM 763 C CA . TYR A 1 96 ? -4.816 3.609 -10.202 1.00 89.69 96 TYR A CA 1
ATOM 764 C C . TYR A 1 96 ? -5.393 4.602 -11.219 1.00 89.69 96 TYR A C 1
ATOM 766 O O . TYR A 1 96 ? -6.233 4.214 -12.037 1.00 89.69 96 TYR A O 1
ATOM 774 N N . ASP A 1 97 ? -5.008 5.874 -11.124 1.00 87.81 97 ASP A N 1
ATOM 775 C CA . ASP A 1 97 ? -5.487 6.900 -12.054 1.00 87.81 97 ASP A CA 1
ATOM 776 C C . ASP A 1 97 ? -4.744 6.870 -13.402 1.00 87.81 97 ASP A C 1
ATOM 778 O O . ASP A 1 97 ? -3.716 6.207 -13.547 1.00 87.81 97 ASP A O 1
ATOM 782 N N . ASP A 1 98 ? -5.292 7.551 -14.41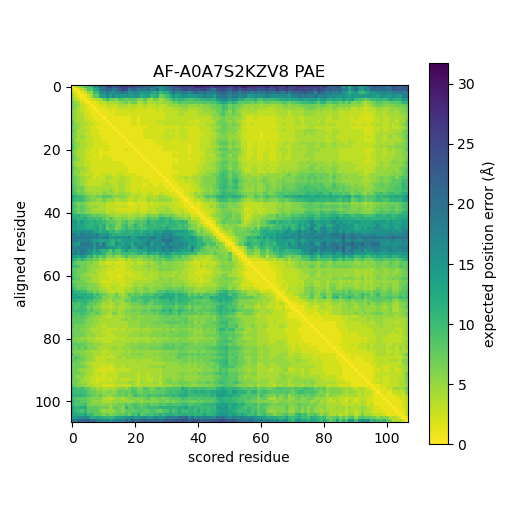4 1.00 83.25 98 ASP A N 1
ATOM 783 C CA . ASP A 1 98 ? -4.737 7.532 -15.775 1.00 83.25 98 ASP A CA 1
ATOM 784 C C . ASP A 1 98 ? -3.287 8.049 -15.809 1.00 83.25 98 ASP A C 1
ATOM 786 O O . ASP A 1 98 ? -2.457 7.490 -16.527 1.00 83.25 98 ASP A O 1
ATOM 790 N N . ASP A 1 99 ? -2.956 9.053 -14.988 1.00 84.00 99 ASP A N 1
ATOM 791 C CA . ASP A 1 99 ? -1.602 9.602 -14.898 1.00 84.00 99 ASP A CA 1
ATOM 792 C C . ASP A 1 99 ? -0.651 8.582 -14.243 1.00 84.00 99 ASP A C 1
ATOM 794 O O . ASP A 1 99 ? 0.491 8.419 -14.672 1.00 84.00 99 ASP A O 1
ATOM 798 N N . GLU A 1 100 ? -1.092 7.863 -13.209 1.00 83.06 100 GLU A N 1
ATOM 799 C CA . GLU A 1 100 ? -0.341 6.781 -12.568 1.00 83.06 100 GLU A CA 1
ATOM 800 C C . GLU A 1 100 ? -0.102 5.620 -13.535 1.00 83.06 100 GLU A C 1
ATOM 802 O O . GLU A 1 100 ? 1.022 5.117 -13.618 1.00 83.06 100 GLU A O 1
ATOM 807 N N . VAL A 1 101 ? -1.128 5.210 -14.285 1.00 82.31 101 VAL A N 1
ATOM 808 C CA . VAL A 1 101 ? -1.017 4.144 -15.287 1.00 82.31 101 VAL A CA 1
ATOM 809 C C . VAL A 1 101 ? -0.059 4.559 -16.403 1.00 82.31 101 VAL A C 1
ATOM 811 O O . VAL A 1 101 ? 0.850 3.797 -16.731 1.00 82.31 101 VAL A O 1
ATOM 814 N N . GLU A 1 102 ? -0.189 5.771 -16.948 1.00 81.62 102 GLU A N 1
ATOM 815 C CA . GLU A 1 102 ? 0.737 6.287 -17.962 1.00 81.62 102 GLU A CA 1
ATOM 816 C C . GLU A 1 102 ? 2.172 6.346 -17.439 1.00 81.62 102 GLU A C 1
ATOM 818 O O . GLU A 1 102 ? 3.094 5.886 -18.113 1.00 81.62 102 GLU A O 1
ATOM 823 N N . ASN A 1 103 ? 2.367 6.845 -16.218 1.00 80.31 103 ASN A N 1
ATOM 824 C CA . ASN A 1 103 ? 3.686 6.889 -15.603 1.00 80.31 103 ASN A CA 1
ATOM 825 C C . ASN A 1 103 ? 4.279 5.492 -15.423 1.00 80.31 103 ASN A C 1
ATOM 827 O O . ASN A 1 103 ? 5.485 5.352 -15.578 1.00 80.31 103 ASN A O 1
ATOM 831 N N . ILE A 1 104 ? 3.484 4.471 -15.088 1.00 77.69 104 ILE A N 1
ATOM 832 C CA . ILE A 1 104 ? 3.964 3.087 -14.958 1.00 77.69 104 ILE A CA 1
ATOM 833 C C . ILE A 1 104 ? 4.363 2.510 -16.323 1.00 77.69 104 ILE A C 1
ATOM 835 O O . ILE A 1 104 ? 5.374 1.823 -16.407 1.00 77.69 104 ILE A O 1
ATOM 839 N N . LEU A 1 105 ? 3.606 2.804 -17.384 1.00 76.69 105 LEU A N 1
ATOM 840 C CA . LEU A 1 105 ? 3.829 2.236 -18.720 1.00 76.69 105 LEU A CA 1
ATOM 841 C C . LEU A 1 105 ? 4.910 2.957 -19.546 1.00 76.69 105 LEU A C 1
ATOM 843 O O . LEU A 1 105 ? 5.348 2.436 -20.569 1.00 76.69 105 LEU A O 1
ATOM 847 N N . GLN A 1 106 ? 5.323 4.162 -19.148 1.00 68.88 106 GLN A N 1
ATOM 848 C CA . GLN A 1 106 ? 6.346 4.960 -19.843 1.00 68.88 106 GLN A CA 1
ATOM 849 C C . GLN A 1 106 ? 7.766 4.789 -19.265 1.00 68.88 106 GLN A C 1
ATOM 851 O O . GLN A 1 106 ? 8.674 5.532 -19.651 1.00 68.88 106 GLN A O 1
ATOM 856 N N . GLN A 1 107 ? 7.955 3.846 -18.337 1.00 60.19 107 GLN A N 1
ATOM 857 C CA . GLN A 1 107 ? 9.230 3.532 -17.673 1.00 60.19 107 GLN A CA 1
ATOM 858 C C . GLN A 1 107 ? 9.964 2.374 -18.347 1.00 60.19 107 GLN A C 1
ATOM 860 O O . GLN A 1 107 ? 11.216 2.439 -18.349 1.00 60.19 107 GLN A O 1
#

Sequence (107 aa):
WMLPFPRVIVRFEDLLFHAEEVITEVCHCGGGEMTENFTYIAESAKTGDVHAGALGLIQSISRYGNSTLRFEPYTHDDLEYATNELDVDLLIDFRYDDDEVENILQQ

Radius of gyration: 17.29 Å; Cα contacts (8 Å, |Δi|>4): 54; chains: 1; bounding box: 38×25×40 Å

pLDDT: mean 85.74, std 8.8, range [55.25, 95.81]

Secondary structure (DSSP, 8-state):
---SS------HHHHHHSHHHHHHHHHHHTT----SS-----S-S--SGGGTT---HHHHHHHHT-HHHHHTT--HHHHHHHHHH--HHHHHHTT--HHHHHHHHT-

Foldseek 3Di:
DDDPDDDDDDDVVCCLPVVVVSVQVVQVVVVHHDDPDDDAPQDDPDDDPVCPPGHGSVRCCVQVVDPVNVPVVDDPVRLVVCLVPPDVVVCVVNPDDPVRNVVSNVD

Solvent-accessible surface area (backbone atoms only — not comparable to full-atom values): 6860 Å² total; per-residue (Å²): 136,90,63,102,64,93,82,88,86,78,62,71,62,49,58,68,78,39,38,68,62,52,50,37,53,52,30,46,75,72,73,48,76,71,66,97,71,83,80,87,70,52,63,48,90,60,77,61,82,95,34,72,85,62,66,20,48,61,56,42,45,60,50,73,70,30,74,76,60,69,51,67,88,56,53,70,68,55,46,53,49,48,50,75,68,56,59,61,68,56,42,51,75,70,63,55,49,74,68,57,50,49,57,58,63,76,106

Mean predicted aligned error: 6.52 Å

Organism: NCBI:txid163516